Protein AF-A0A535EX72-F1 (afdb_monomer)

Mean predicted aligned error: 3.89 Å

Sequence (138 aa):
MTDVETLEAIRRVEETPLRELVNVTVEDVTVQMDSLLDPELDSSSFYHRWETQQWAVSDLDFGTDKVQWSNIPPPVQKTLRTTMILFFVGEQIVTDTLAPVLHAAPLEDERIFLATQIADEARHAVFFQRFFAEVMDH

Foldseek 3Di:
DDDPVLVVLLCCVQPPPPVRCVVRDPVSVVSNVVVVPPPVDDLQNLLVSLVSPDDALVVDDCPVLQVVLVVDPPVVNVVVVVVLVVLLVVLVVCLVVLVVVLVPPPDPSNVSSSVSSSVVSVRSNVNSVCCCVPRVPD

Solvent-accessible surface area (backbone atoms only — not comparable to full-atom values): 7832 Å² total; per-residue (Å²): 132,85,52,72,68,58,55,51,27,33,47,48,63,69,67,51,52,81,92,51,46,87,76,56,49,72,67,30,48,50,55,36,56,58,59,70,68,44,85,87,64,47,43,63,58,52,40,58,51,52,71,71,68,72,80,61,68,88,77,63,80,56,72,64,55,30,58,52,53,75,70,47,57,68,75,57,46,52,51,52,51,52,53,52,49,52,48,35,54,45,26,49,49,49,29,61,60,44,50,60,50,39,73,64,44,91,48,69,52,49,30,58,28,43,51,53,52,39,52,50,26,49,50,51,30,53,40,47,53,49,46,42,62,72,44,59,72,118

pLDDT: mean 94.34, std 5.97, range [54.56, 98.31]

Radius of gyration: 17.65 Å; Cα contacts (8 Å, |Δi|>4): 85; chains: 1; bounding box: 51×26×46 Å

Structure (mmCIF, N/CA/C/O backbone):
data_AF-A0A535EX72-F1
#
_entry.id   AF-A0A535EX72-F1
#
loop_
_atom_site.group_PDB
_atom_site.id
_atom_site.type_symbol
_atom_site.label_atom_id
_atom_site.label_alt_id
_atom_site.label_comp_id
_atom_site.label_asym_id
_atom_site.label_entity_id
_atom_site.label_seq_id
_atom_site.pdbx_PDB_ins_code
_atom_site.Cartn_x
_atom_site.Cartn_y
_atom_site.Cartn_z
_atom_site.occupancy
_atom_site.B_iso_or_equiv
_atom_site.auth_seq_id
_atom_site.auth_comp_id
_atom_site.auth_asym_id
_atom_site.auth_atom_id
_atom_site.pdbx_PDB_model_num
ATOM 1 N N . MET A 1 1 ? 29.946 -1.554 -0.559 1.00 58.25 1 MET A N 1
ATOM 2 C CA . MET A 1 1 ? 29.574 -2.695 0.299 1.00 58.25 1 MET A CA 1
ATOM 3 C C . MET A 1 1 ? 28.671 -2.151 1.376 1.00 58.25 1 MET A C 1
ATOM 5 O O . MET A 1 1 ? 29.155 -1.412 2.225 1.00 58.25 1 MET A O 1
ATOM 9 N N . THR A 1 2 ? 27.387 -2.457 1.270 1.00 73.94 2 THR A N 1
ATOM 10 C CA . THR A 1 2 ? 26.383 -2.199 2.301 1.00 73.94 2 THR A CA 1
ATOM 11 C C . THR A 1 2 ? 26.785 -2.958 3.564 1.00 73.94 2 THR A C 1
ATOM 13 O O . THR A 1 2 ? 27.169 -4.127 3.475 1.00 73.94 2 THR A O 1
ATOM 16 N N . ASP A 1 3 ? 26.821 -2.284 4.710 1.00 89.50 3 ASP A N 1
ATOM 17 C CA . ASP A 1 3 ? 27.206 -2.920 5.967 1.00 89.50 3 ASP A CA 1
ATOM 18 C C . ASP A 1 3 ? 26.107 -3.882 6.463 1.00 89.50 3 ASP A C 1
ATOM 20 O O . ASP A 1 3 ? 24.982 -3.901 5.959 1.00 89.50 3 ASP A O 1
ATOM 24 N N . VAL A 1 4 ? 26.464 -4.725 7.433 1.00 90.69 4 VAL A N 1
ATOM 25 C CA . VAL A 1 4 ? 25.586 -5.790 7.940 1.00 90.69 4 VAL A CA 1
ATOM 26 C C . VAL A 1 4 ? 24.317 -5.224 8.581 1.00 90.69 4 VAL A C 1
ATOM 28 O O . VAL A 1 4 ? 23.250 -5.802 8.395 1.00 90.69 4 VAL A O 1
ATOM 31 N N . GLU A 1 5 ? 24.403 -4.094 9.285 1.00 90.44 5 GLU A N 1
ATOM 32 C CA . GLU A 1 5 ? 23.250 -3.497 9.966 1.00 90.44 5 GLU A CA 1
ATOM 33 C C . GLU A 1 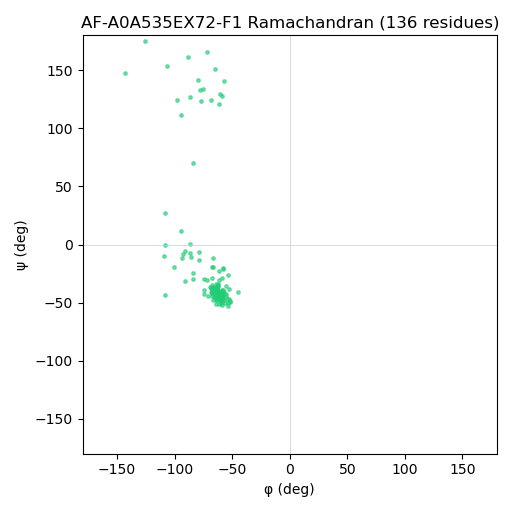5 ? 22.233 -2.975 8.946 1.00 90.44 5 GLU A C 1
ATOM 35 O O . GLU A 1 5 ? 21.031 -3.207 9.093 1.00 90.44 5 GLU A O 1
ATOM 40 N N . THR A 1 6 ? 22.719 -2.359 7.865 1.00 91.19 6 THR A N 1
ATOM 41 C CA . THR A 1 6 ? 21.881 -1.906 6.750 1.00 91.19 6 THR A CA 1
ATOM 42 C C . THR A 1 6 ? 21.161 -3.075 6.065 1.00 91.19 6 THR A C 1
ATOM 44 O O . THR A 1 6 ? 19.953 -3.010 5.834 1.00 91.19 6 THR A O 1
ATOM 47 N N . LEU A 1 7 ? 21.863 -4.180 5.787 1.00 93.00 7 LEU A N 1
ATOM 48 C CA . LEU A 1 7 ? 21.249 -5.376 5.190 1.00 93.00 7 LEU A CA 1
ATOM 49 C C . LEU A 1 7 ? 20.189 -6.003 6.105 1.00 93.00 7 LEU A C 1
ATOM 51 O O . LEU A 1 7 ? 19.147 -6.455 5.631 1.00 93.00 7 LEU A O 1
ATOM 55 N N . GLU A 1 8 ? 20.426 -6.023 7.416 1.00 94.25 8 GLU A N 1
ATOM 56 C CA . GLU A 1 8 ? 19.446 -6.525 8.375 1.00 94.25 8 GLU A CA 1
ATOM 57 C C . GLU A 1 8 ? 18.202 -5.634 8.472 1.00 94.25 8 GLU A C 1
ATOM 59 O O . GLU A 1 8 ? 17.101 -6.167 8.616 1.00 94.25 8 GLU A O 1
ATOM 64 N N . ALA A 1 9 ? 18.354 -4.309 8.381 1.00 94.25 9 ALA A N 1
ATOM 65 C CA . ALA A 1 9 ? 17.234 -3.366 8.361 1.00 94.25 9 ALA A CA 1
ATOM 66 C C . ALA A 1 9 ? 16.344 -3.570 7.128 1.00 94.25 9 ALA A C 1
ATOM 68 O O . ALA A 1 9 ? 15.133 -3.736 7.270 1.00 94.25 9 ALA A O 1
ATOM 69 N N . ILE A 1 10 ? 16.950 -3.673 5.940 1.00 93.19 10 ILE A N 1
ATOM 70 C CA . ILE A 1 10 ? 16.239 -3.994 4.692 1.00 93.19 10 ILE A CA 1
ATOM 71 C C . ILE A 1 10 ? 15.476 -5.311 4.850 1.00 93.19 10 ILE A C 1
ATOM 73 O O . ILE A 1 10 ? 14.267 -5.366 4.630 1.00 93.19 10 ILE A O 1
ATOM 77 N N . ARG A 1 11 ? 16.156 -6.360 5.331 1.00 92.88 11 ARG A N 1
ATOM 78 C CA . ARG A 1 11 ? 15.544 -7.677 5.534 1.00 92.88 11 ARG A CA 1
ATOM 79 C C . ARG A 1 11 ? 14.355 -7.625 6.495 1.00 92.88 11 ARG A C 1
ATOM 81 O O . ARG A 1 11 ? 13.347 -8.284 6.256 1.00 92.88 11 ARG A O 1
ATOM 88 N N . ARG A 1 12 ? 14.447 -6.845 7.581 1.00 94.50 12 ARG A N 1
ATOM 89 C CA . ARG A 1 12 ? 13.324 -6.651 8.513 1.00 94.50 12 ARG A CA 1
ATOM 90 C C . ARG A 1 12 ? 12.119 -6.045 7.803 1.00 94.50 12 ARG A C 1
ATOM 92 O O . ARG A 1 12 ? 11.016 -6.531 8.010 1.00 94.50 12 ARG A O 1
ATOM 99 N N . VAL A 1 13 ? 12.300 -5.032 6.966 1.00 93.00 13 VAL A N 1
ATOM 100 C CA . VAL A 1 13 ? 11.177 -4.415 6.244 1.00 93.00 13 VAL A CA 1
ATOM 101 C C . VAL A 1 13 ? 10.572 -5.380 5.222 1.00 93.00 13 VAL A C 1
ATOM 103 O O . VAL A 1 13 ? 9.354 -5.468 5.114 1.00 93.00 13 VAL A O 1
ATOM 106 N N . GLU A 1 14 ? 11.403 -6.122 4.491 1.00 91.38 14 GLU A N 1
ATOM 107 C CA . GLU A 1 14 ? 10.949 -6.914 3.342 1.00 91.38 14 GLU A CA 1
ATOM 108 C C . GLU A 1 14 ? 10.385 -8.292 3.701 1.00 91.38 14 GLU A C 1
ATOM 110 O O . GLU A 1 14 ? 9.514 -8.791 2.990 1.00 91.38 14 GLU A O 1
ATOM 115 N N . GLU A 1 15 ? 10.858 -8.913 4.784 1.00 91.88 15 GLU A N 1
ATOM 116 C CA . GLU A 1 15 ? 10.504 -10.296 5.134 1.00 91.88 15 GLU A CA 1
ATOM 117 C C . GLU A 1 15 ? 9.590 -10.413 6.362 1.00 91.88 15 GLU A C 1
ATOM 119 O O . GLU A 1 15 ? 9.106 -11.508 6.662 1.00 91.88 15 GLU A O 1
ATOM 124 N N . THR A 1 16 ? 9.358 -9.326 7.107 1.00 92.81 16 THR A N 1
ATOM 125 C CA . THR A 1 16 ? 8.531 -9.395 8.320 1.00 92.81 16 THR A CA 1
ATOM 126 C C . THR A 1 16 ? 7.073 -9.671 7.949 1.00 92.81 16 THR A C 1
ATOM 128 O O . THR A 1 16 ? 6.470 -8.902 7.197 1.00 92.81 16 THR A O 1
ATOM 131 N N . PRO A 1 17 ? 6.453 -10.736 8.490 1.00 89.31 17 PRO A N 1
ATOM 132 C CA . PRO A 1 17 ? 5.056 -11.020 8.208 1.00 89.31 17 PRO A CA 1
ATOM 133 C C . PRO A 1 17 ? 4.165 -9.914 8.776 1.00 89.31 17 PRO A C 1
ATOM 135 O O . PRO A 1 17 ? 4.455 -9.343 9.825 1.00 89.31 17 PRO A O 1
ATOM 138 N N . LEU A 1 18 ? 3.012 -9.682 8.143 1.00 86.12 18 LEU A N 1
ATOM 139 C CA . LEU A 1 18 ? 2.069 -8.612 8.500 1.00 86.12 18 LEU A CA 1
ATOM 140 C C . 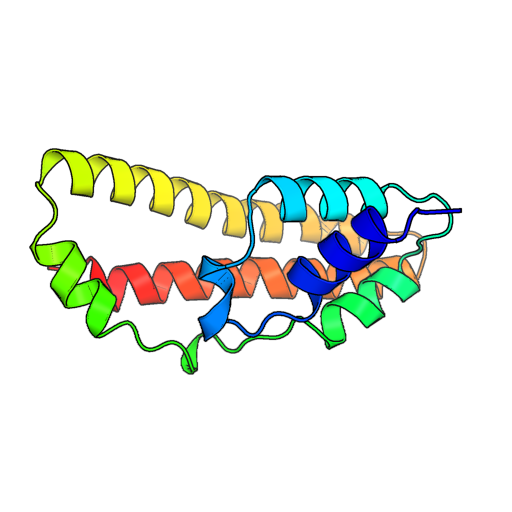LEU A 1 18 ? 1.795 -8.488 10.016 1.00 86.12 18 LEU A C 1
ATOM 142 O O . LEU A 1 18 ? 1.739 -7.388 10.557 1.00 86.12 18 LEU A O 1
ATOM 146 N N . ARG A 1 19 ? 1.654 -9.623 10.716 1.00 86.88 19 ARG A N 1
ATOM 147 C CA . ARG A 1 19 ? 1.360 -9.681 12.163 1.00 86.88 19 ARG A CA 1
ATOM 148 C C . ARG A 1 19 ? 2.494 -9.168 13.053 1.00 86.88 19 ARG A C 1
ATOM 150 O O . ARG A 1 19 ? 2.256 -8.859 14.215 1.00 86.88 19 ARG A O 1
ATOM 157 N N . GLU A 1 20 ? 3.706 -9.111 12.524 1.00 90.94 20 GLU A N 1
ATOM 158 C CA . GLU A 1 20 ? 4.918 -8.714 13.234 1.00 90.94 20 GLU A CA 1
ATOM 159 C C . GLU A 1 20 ? 5.421 -7.332 12.800 1.00 90.94 20 GLU A C 1
ATOM 161 O O . GLU A 1 20 ? 6.388 -6.846 13.381 1.00 90.94 20 GLU A O 1
ATOM 166 N N . LEU A 1 21 ? 4.743 -6.653 11.860 1.00 89.25 21 LEU A N 1
ATOM 167 C CA . LEU A 1 21 ? 5.141 -5.319 11.383 1.00 89.25 21 LEU A CA 1
ATOM 168 C C . LEU A 1 21 ? 5.219 -4.264 12.491 1.00 89.25 21 LEU A C 1
ATOM 170 O O . LEU A 1 21 ? 5.942 -3.287 12.345 1.00 89.25 21 LEU A O 1
ATOM 174 N N . VAL A 1 22 ? 4.543 -4.471 13.626 1.00 90.00 22 VAL A N 1
ATOM 175 C CA . VAL A 1 22 ? 4.684 -3.619 14.822 1.00 90.00 22 VAL A CA 1
ATOM 176 C C . VAL A 1 22 ? 6.128 -3.553 15.349 1.00 90.00 22 VAL A C 1
ATOM 178 O O . VAL A 1 22 ? 6.474 -2.625 16.075 1.00 90.00 22 VAL A O 1
ATOM 181 N N . ASN A 1 23 ? 6.969 -4.524 14.985 1.00 92.69 23 ASN A N 1
ATOM 182 C CA . ASN A 1 23 ? 8.378 -4.588 15.363 1.00 92.69 23 ASN A CA 1
ATOM 183 C C . ASN A 1 23 ? 9.311 -3.908 14.345 1.00 92.69 23 ASN A C 1
ATOM 185 O O . ASN A 1 23 ? 10.511 -3.835 14.600 1.00 92.69 23 ASN A O 1
ATOM 189 N N . VAL A 1 24 ? 8.792 -3.441 13.204 1.00 95.06 24 VAL A N 1
ATOM 190 C CA . VAL A 1 24 ? 9.564 -2.709 12.192 1.00 95.06 24 VAL A CA 1
ATOM 191 C C . VAL A 1 24 ? 9.571 -1.228 12.558 1.00 95.06 24 VAL A C 1
ATOM 193 O O . VAL A 1 24 ? 8.520 -0.626 12.786 1.00 95.06 24 VAL A O 1
ATOM 196 N N . THR A 1 25 ? 10.759 -0.635 12.641 1.00 95.75 25 THR A N 1
ATOM 197 C CA . THR A 1 25 ? 10.913 0.773 13.027 1.00 95.75 25 THR A CA 1
ATOM 198 C C . THR A 1 25 ? 10.828 1.710 11.825 1.00 95.75 25 THR A C 1
ATOM 200 O O . THR A 1 25 ? 11.006 1.304 10.677 1.00 95.75 25 THR A O 1
ATOM 203 N N . VAL A 1 26 ? 10.575 2.997 12.081 1.00 94.06 26 VAL A N 1
ATOM 204 C CA . VAL A 1 26 ? 10.610 4.027 11.027 1.00 94.06 26 VAL A CA 1
ATOM 205 C C . VAL A 1 26 ? 12.023 4.158 10.455 1.00 94.06 26 VAL A C 1
ATOM 207 O O . VAL A 1 26 ? 12.195 4.390 9.259 1.00 94.06 26 VAL A O 1
ATOM 210 N N . GLU A 1 27 ? 13.036 3.968 11.294 1.00 95.56 27 GLU A N 1
ATOM 211 C CA . GLU A 1 27 ? 14.435 3.925 10.896 1.00 95.56 27 GLU A CA 1
ATOM 212 C C . GLU A 1 27 ? 14.704 2.761 9.933 1.00 95.56 27 GLU A C 1
ATOM 214 O O . GLU A 1 27 ? 15.309 2.989 8.888 1.00 95.56 27 GLU A O 1
ATOM 219 N N . ASP A 1 28 ? 14.193 1.554 10.214 1.00 95.62 28 ASP A N 1
ATOM 220 C CA . ASP A 1 28 ? 14.316 0.411 9.296 1.00 95.62 28 ASP A CA 1
ATOM 221 C C . ASP A 1 28 ? 13.696 0.725 7.927 1.00 95.62 28 ASP A C 1
ATOM 223 O O . ASP A 1 28 ? 14.314 0.479 6.891 1.00 95.62 28 ASP A O 1
ATOM 227 N N . VAL A 1 29 ? 12.495 1.319 7.920 1.00 93.94 29 VAL A N 1
ATOM 228 C CA . VAL A 1 29 ? 11.805 1.729 6.686 1.00 93.94 29 VAL A CA 1
ATOM 229 C C . VAL A 1 29 ? 12.612 2.778 5.928 1.00 93.94 29 VAL A C 1
ATOM 231 O O . VAL A 1 29 ? 12.741 2.681 4.714 1.00 93.94 29 VAL A O 1
ATOM 234 N N . THR A 1 30 ? 13.195 3.755 6.624 1.00 95.25 30 THR A N 1
ATOM 235 C CA . THR A 1 30 ? 14.013 4.803 5.992 1.00 95.25 30 THR A CA 1
ATOM 236 C C . THR A 1 30 ? 15.249 4.204 5.324 1.00 95.25 30 THR A C 1
ATOM 238 O O . THR A 1 30 ? 15.535 4.511 4.171 1.00 95.25 30 THR A O 1
ATOM 241 N N . VAL A 1 31 ? 15.939 3.294 6.016 1.00 95.38 31 VAL A N 1
ATOM 242 C CA . VAL A 1 31 ? 17.099 2.580 5.469 1.00 95.38 31 VAL A CA 1
ATOM 243 C C . VAL A 1 31 ? 16.713 1.759 4.238 1.00 95.38 31 VAL A C 1
ATOM 245 O O . VAL A 1 31 ? 17.430 1.769 3.237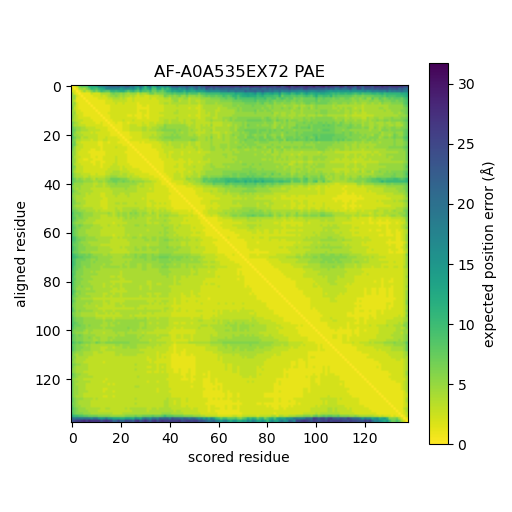 1.00 95.38 31 VAL A O 1
ATOM 248 N N . GLN A 1 32 ? 15.567 1.078 4.284 1.00 93.94 32 GLN A N 1
ATOM 249 C CA . GLN A 1 32 ? 15.075 0.321 3.139 1.00 93.94 32 GLN A CA 1
ATOM 250 C C . GLN A 1 32 ? 14.682 1.227 1.970 1.00 93.94 32 GLN A C 1
ATOM 252 O O . GLN A 1 32 ? 14.979 0.895 0.830 1.00 93.94 32 GLN A O 1
ATOM 257 N N . MET A 1 33 ? 14.081 2.390 2.220 1.00 92.81 33 MET A N 1
ATOM 258 C CA . MET A 1 33 ? 13.775 3.359 1.165 1.00 92.81 33 MET A CA 1
ATOM 259 C C . MET A 1 33 ? 15.044 3.874 0.480 1.00 92.81 33 MET A C 1
ATOM 261 O O . MET A 1 33 ? 15.080 3.946 -0.748 1.00 92.81 33 MET A O 1
ATOM 265 N N . ASP A 1 34 ? 16.091 4.181 1.248 1.00 93.94 34 ASP A N 1
ATOM 266 C CA . ASP A 1 34 ? 17.374 4.632 0.702 1.00 93.94 34 ASP A CA 1
ATOM 267 C C . ASP A 1 34 ? 18.025 3.560 -0.183 1.00 93.94 34 ASP A C 1
ATOM 269 O O . ASP A 1 34 ? 18.617 3.888 -1.214 1.00 93.94 34 ASP A O 1
ATOM 273 N N . SER A 1 35 ? 17.868 2.272 0.151 1.00 91.75 35 SER A N 1
ATOM 274 C CA . SER A 1 35 ? 18.400 1.190 -0.686 1.00 91.75 35 SER A CA 1
ATOM 275 C C . SER A 1 35 ? 17.715 1.086 -2.051 1.00 91.75 35 SER A C 1
ATOM 277 O O . SER A 1 35 ? 18.287 0.512 -2.971 1.00 91.75 35 SER A O 1
ATOM 279 N N . LEU A 1 36 ? 16.519 1.658 -2.221 1.00 90.62 36 LEU A N 1
ATOM 280 C CA . LEU A 1 36 ? 15.807 1.689 -3.508 1.00 90.62 36 LEU A CA 1
ATOM 281 C C . LEU A 1 36 ? 16.320 2.759 -4.465 1.00 90.62 36 LEU A C 1
ATOM 283 O O . LEU A 1 36 ? 15.891 2.804 -5.615 1.00 90.62 36 LEU A O 1
ATOM 287 N N . LEU A 1 37 ? 17.236 3.608 -4.002 1.00 90.38 37 LEU A N 1
ATOM 288 C CA . LEU A 1 37 ? 17.937 4.583 -4.831 1.00 90.38 37 LEU A CA 1
ATOM 289 C C . LEU A 1 37 ? 19.195 3.994 -5.486 1.00 90.38 37 LEU A C 1
ATOM 291 O O . LEU A 1 37 ? 19.908 4.722 -6.179 1.00 90.38 37 LEU A O 1
ATOM 295 N N . ASP A 1 38 ? 19.492 2.710 -5.252 1.00 91.62 38 ASP A N 1
ATOM 296 C CA . ASP A 1 38 ? 20.626 2.035 -5.875 1.00 91.62 38 ASP A CA 1
ATOM 297 C C . ASP A 1 38 ? 20.460 2.032 -7.409 1.00 91.62 38 ASP A C 1
ATOM 299 O O . ASP A 1 38 ? 19.465 1.511 -7.919 1.00 91.62 38 ASP A O 1
ATOM 303 N N . PRO A 1 39 ? 21.412 2.611 -8.167 1.00 88.62 39 PRO A N 1
ATOM 304 C CA . PRO A 1 39 ? 21.330 2.683 -9.623 1.00 88.62 39 PRO A CA 1
ATOM 305 C C . PRO A 1 39 ? 21.418 1.320 -10.323 1.00 88.62 39 PRO A C 1
ATOM 307 O O . PRO A 1 39 ? 21.194 1.263 -11.532 1.00 88.62 39 PRO A O 1
ATOM 310 N N . GLU A 1 40 ? 21.781 0.247 -9.615 1.00 91.06 40 GLU A N 1
ATOM 311 C CA . GLU A 1 40 ? 21.748 -1.117 -10.152 1.00 91.06 40 GLU A CA 1
ATOM 312 C C . GLU A 1 40 ? 20.333 -1.722 -10.163 1.00 91.06 40 GLU A C 1
ATOM 314 O O . GLU A 1 40 ? 20.119 -2.738 -10.825 1.00 91.06 40 GLU A O 1
ATOM 319 N N . LEU A 1 41 ? 19.361 -1.109 -9.475 1.00 91.88 41 LEU A N 1
ATOM 320 C CA . LEU A 1 41 ? 17.967 -1.548 -9.505 1.00 91.88 41 LEU A CA 1
ATOM 321 C C . LEU A 1 41 ? 17.271 -1.105 -10.795 1.00 91.88 41 LEU A C 1
ATOM 323 O O . LEU A 1 41 ? 17.326 0.055 -11.204 1.00 91.88 41 LEU A O 1
ATOM 327 N N . ASP A 1 42 ? 16.562 -2.047 -11.410 1.00 94.38 42 ASP A N 1
ATOM 328 C CA . ASP A 1 42 ? 15.779 -1.851 -12.628 1.00 94.38 42 ASP A CA 1
ATOM 329 C C . ASP A 1 42 ? 14.314 -2.295 -12.457 1.00 94.38 42 ASP A C 1
ATOM 331 O O . ASP A 1 42 ? 13.913 -2.858 -11.432 1.00 94.38 42 ASP A O 1
ATOM 335 N N . SER A 1 43 ? 13.493 -2.062 -13.483 1.00 95.81 43 SER A N 1
ATOM 336 C CA . SER A 1 43 ? 12.074 -2.446 -13.495 1.00 95.81 43 SER A CA 1
ATOM 337 C C . SER A 1 43 ? 11.855 -3.938 -13.213 1.00 95.81 43 SER A C 1
ATOM 339 O O . SER A 1 43 ? 10.891 -4.303 -12.537 1.00 95.81 43 SER A O 1
ATOM 341 N N . SER A 1 44 ? 12.755 -4.810 -13.681 1.00 94.25 44 SER A N 1
ATOM 342 C CA . SER A 1 44 ? 12.666 -6.254 -13.437 1.00 94.25 44 SER A CA 1
ATOM 343 C C . SER A 1 44 ? 12.893 -6.590 -11.964 1.00 94.25 44 SER A C 1
ATOM 345 O O . SER A 1 44 ? 12.173 -7.416 -11.401 1.00 94.25 44 SER A O 1
ATOM 347 N N . SER A 1 45 ? 13.869 -5.944 -11.322 1.00 94.31 45 SER A N 1
ATOM 348 C CA . SER A 1 45 ? 14.148 -6.118 -9.897 1.00 94.31 45 SER A CA 1
ATOM 349 C C . SER A 1 45 ? 12.959 -5.684 -9.033 1.00 94.31 45 SER A C 1
ATOM 351 O O . SER A 1 45 ? 12.566 -6.407 -8.112 1.00 94.31 45 SER A O 1
ATOM 353 N N . PHE A 1 46 ? 12.304 -4.571 -9.383 1.00 95.00 46 PHE A N 1
ATOM 354 C CA . PHE A 1 46 ? 11.120 -4.100 -8.668 1.00 95.00 46 PHE A CA 1
ATOM 355 C C . PHE A 1 46 ? 9.902 -4.999 -8.883 1.00 95.00 46 PHE A C 1
ATOM 357 O O . PHE A 1 46 ? 9.152 -5.241 -7.936 1.00 95.00 46 PHE A O 1
ATOM 364 N N . TYR A 1 47 ? 9.721 -5.550 -10.088 1.00 96.19 47 TYR A N 1
ATOM 365 C CA . TYR A 1 47 ? 8.687 -6.553 -10.337 1.00 96.19 47 TYR A CA 1
ATOM 366 C C . TYR A 1 47 ? 8.875 -7.787 -9.439 1.00 96.19 47 TYR A C 1
ATOM 368 O O . TYR A 1 47 ? 7.936 -8.194 -8.756 1.00 96.19 47 TYR A O 1
ATOM 376 N N . HIS A 1 48 ? 10.087 -8.345 -9.362 1.00 93.88 48 HIS A N 1
ATOM 377 C CA . HIS A 1 48 ? 10.351 -9.502 -8.500 1.00 93.88 48 HIS A CA 1
ATOM 378 C C . HIS A 1 48 ? 10.131 -9.203 -7.018 1.00 93.88 48 HIS A C 1
ATOM 380 O O . HIS A 1 48 ? 9.662 -10.065 -6.275 1.00 93.88 48 HIS A O 1
ATOM 386 N N . ARG A 1 49 ? 10.422 -7.974 -6.580 1.00 91.75 49 ARG A N 1
ATOM 387 C CA . ARG A 1 49 ? 10.117 -7.555 -5.211 1.00 91.75 49 ARG A CA 1
ATOM 388 C C . ARG A 1 49 ? 8.613 -7.460 -4.959 1.00 91.75 49 ARG A C 1
ATOM 390 O O . ARG A 1 49 ? 8.144 -7.851 -3.895 1.00 91.75 49 ARG A O 1
ATOM 397 N N . TRP A 1 50 ? 7.843 -6.974 -5.931 1.00 94.19 50 TRP A N 1
ATOM 398 C CA . TRP A 1 50 ? 6.385 -6.953 -5.829 1.00 94.19 50 TRP A CA 1
ATOM 399 C C . TRP A 1 50 ? 5.814 -8.368 -5.639 1.00 94.19 50 TRP A C 1
ATOM 401 O O . TRP A 1 50 ? 4.928 -8.552 -4.805 1.00 94.19 50 TRP A O 1
ATOM 411 N N . GLU A 1 51 ? 6.359 -9.389 -6.313 1.00 94.38 51 GLU A N 1
ATOM 412 C CA . GLU A 1 51 ? 5.892 -10.782 -6.183 1.00 94.38 51 GLU A CA 1
ATOM 413 C C . GLU A 1 51 ? 5.977 -11.326 -4.745 1.00 94.38 51 GLU A C 1
ATOM 415 O O . GLU A 1 51 ? 5.166 -12.170 -4.357 1.00 94.38 51 GLU A O 1
ATOM 420 N N . THR A 1 52 ? 6.921 -10.841 -3.934 1.00 90.56 52 THR A N 1
ATOM 421 C CA . THR A 1 52 ? 7.130 -11.323 -2.560 1.00 90.56 52 THR A CA 1
ATOM 422 C C . THR A 1 52 ? 6.377 -10.516 -1.500 1.00 90.56 52 THR A C 1
ATOM 424 O O . THR A 1 52 ? 6.251 -10.980 -0.369 1.00 90.56 52 THR A O 1
ATOM 427 N N . GLN A 1 53 ? 5.824 -9.349 -1.852 1.00 86.88 53 GLN A N 1
ATOM 428 C CA . GLN A 1 53 ? 5.184 -8.404 -0.919 1.00 86.88 53 GLN A CA 1
ATOM 429 C C . GLN A 1 53 ? 3.649 -8.362 -1.055 1.00 86.88 53 GLN A C 1
ATOM 431 O O . GLN A 1 53 ? 2.988 -7.366 -0.751 1.00 86.88 53 GLN A O 1
ATOM 436 N N . GLN A 1 54 ? 3.055 -9.464 -1.514 1.00 88.12 54 GLN A N 1
ATOM 437 C CA . GLN A 1 54 ? 1.615 -9.561 -1.736 1.00 88.12 54 GLN A CA 1
ATOM 438 C C . GLN A 1 54 ? 0.825 -9.803 -0.445 1.00 88.12 54 GLN A C 1
ATOM 440 O O . GLN A 1 54 ? 1.202 -10.594 0.418 1.00 88.12 54 GLN A O 1
ATOM 445 N N . TRP A 1 55 ? -0.340 -9.164 -0.361 1.00 92.38 55 TRP A N 1
ATOM 446 C CA . TRP A 1 55 ? -1.343 -9.398 0.672 1.00 92.38 55 TRP A CA 1
ATOM 447 C C . TRP A 1 55 ? -2.743 -9.284 0.075 1.00 92.38 55 TRP A C 1
ATOM 449 O O . TRP A 1 55 ? -2.984 -8.509 -0.854 1.00 92.38 55 TRP A O 1
ATOM 459 N N . ALA A 1 56 ? -3.675 -10.065 0.616 1.00 94.06 56 ALA A N 1
ATOM 460 C CA . ALA A 1 56 ? -5.072 -10.023 0.224 1.00 94.06 56 ALA A CA 1
ATOM 461 C C . ALA A 1 56 ? -5.850 -9.169 1.219 1.00 94.06 56 ALA A C 1
ATOM 463 O O . ALA A 1 56 ? -5.861 -9.454 2.417 1.00 94.06 56 ALA A O 1
ATOM 464 N N . VAL A 1 57 ? -6.551 -8.144 0.723 1.00 96.12 57 VAL A N 1
ATOM 465 C CA . VAL A 1 57 ? -7.380 -7.297 1.588 1.00 96.12 57 VAL A CA 1
ATOM 466 C C . VAL A 1 57 ? -8.366 -8.165 2.364 1.00 96.12 57 VAL A C 1
ATOM 468 O O . VAL A 1 57 ? -8.494 -7.986 3.568 1.00 96.12 57 VAL A O 1
ATOM 471 N N . SER A 1 58 ? -9.015 -9.130 1.699 1.00 95.50 58 SER A N 1
ATOM 472 C CA . SER A 1 58 ? -10.007 -10.056 2.273 1.00 95.50 58 SER A CA 1
ATOM 473 C C . SER A 1 58 ? -9.535 -10.820 3.508 1.00 95.50 58 SER A C 1
ATOM 475 O O . SER A 1 58 ? -10.373 -11.199 4.321 1.00 95.50 58 SER A O 1
ATOM 477 N N . ASP A 1 59 ? -8.228 -11.027 3.654 1.00 95.38 59 ASP A N 1
ATOM 478 C CA . ASP A 1 59 ? -7.656 -11.837 4.732 1.00 95.38 59 ASP A CA 1
ATOM 479 C C . ASP A 1 59 ? -7.424 -11.018 6.012 1.00 95.38 59 ASP A C 1
ATOM 481 O O . ASP A 1 59 ? -7.086 -11.572 7.059 1.00 95.38 59 ASP A O 1
ATOM 485 N N . LEU A 1 60 ? -7.617 -9.697 5.942 1.00 94.44 60 LEU A N 1
ATOM 486 C CA . LEU A 1 60 ? -7.523 -8.799 7.086 1.00 94.44 60 LEU A CA 1
ATOM 487 C C . LEU A 1 60 ? -8.771 -8.897 7.972 1.00 94.44 60 LEU A C 1
ATOM 489 O O . LEU A 1 60 ? -9.895 -8.659 7.517 1.00 94.44 60 LEU A O 1
ATOM 493 N N . ASP A 1 61 ? -8.541 -9.200 9.250 1.00 94.94 61 ASP A N 1
ATOM 494 C CA . ASP A 1 61 ? -9.544 -9.189 10.315 1.00 94.94 61 ASP A CA 1
ATOM 495 C C . ASP A 1 61 ? -9.520 -7.844 11.055 1.00 94.94 61 ASP A C 1
ATOM 497 O O . ASP A 1 61 ? -8.573 -7.549 11.784 1.00 94.94 61 ASP A O 1
ATOM 501 N N . PHE A 1 62 ? -10.581 -7.049 10.890 1.00 96.06 62 PHE A N 1
ATOM 502 C CA . PHE A 1 62 ? -10.752 -5.742 11.539 1.00 96.06 62 PHE A CA 1
ATOM 503 C C . PHE A 1 62 ? -11.560 -5.797 12.845 1.00 96.06 62 PHE A C 1
ATOM 505 O O . PHE A 1 62 ? -11.976 -4.761 13.376 1.00 96.06 62 PHE A O 1
ATOM 512 N N . GLY A 1 63 ? -11.825 -6.991 13.388 1.00 95.56 63 GLY A N 1
ATOM 513 C CA . GLY A 1 63 ? -12.637 -7.148 14.596 1.00 95.56 63 GLY A CA 1
ATOM 514 C C . GLY A 1 63 ? -12.080 -6.376 15.796 1.00 95.56 63 GLY A C 1
ATOM 515 O O . GLY A 1 63 ? -12.838 -5.748 16.541 1.00 95.56 63 GLY A O 1
ATOM 516 N N . THR A 1 64 ? -10.754 -6.368 15.957 1.00 94.62 64 THR A N 1
ATOM 517 C CA . THR A 1 64 ? -10.081 -5.617 17.029 1.00 94.62 64 THR A CA 1
ATOM 518 C C . THR A 1 64 ? -10.143 -4.109 16.780 1.00 94.62 64 THR A C 1
ATOM 520 O O . THR A 1 64 ? -10.497 -3.357 17.693 1.00 94.62 64 THR A O 1
ATOM 523 N N . ASP A 1 65 ? -9.880 -3.666 15.549 1.00 95.81 65 ASP A N 1
ATOM 524 C CA . ASP A 1 65 ? -9.918 -2.259 15.141 1.00 95.81 65 ASP A CA 1
ATOM 525 C C . ASP A 1 65 ? -11.281 -1.625 15.412 1.00 95.81 65 ASP A C 1
ATOM 527 O O . ASP A 1 65 ? -11.357 -0.521 15.945 1.00 95.81 65 ASP A O 1
ATOM 531 N N . LYS A 1 66 ? -12.374 -2.347 15.145 1.00 96.44 66 LYS A N 1
ATOM 532 C CA . LYS A 1 66 ? -13.742 -1.892 15.431 1.00 96.44 66 LYS A CA 1
ATOM 533 C C . LYS A 1 66 ? -13.971 -1.575 16.911 1.00 96.44 66 LYS A C 1
ATOM 535 O O . LYS A 1 66 ? -14.560 -0.545 17.263 1.00 96.44 66 LYS A O 1
ATOM 540 N N . VAL A 1 67 ? -13.502 -2.459 17.791 1.00 96.06 67 VAL A N 1
ATOM 541 C CA . VAL A 1 67 ? -13.608 -2.270 19.244 1.00 96.06 67 VAL A CA 1
ATOM 542 C C . VAL A 1 67 ? -12.735 -1.100 19.685 1.00 96.06 67 VAL A C 1
ATOM 544 O O . VAL A 1 67 ? -13.181 -0.254 20.459 1.00 96.06 67 VAL A O 1
ATOM 547 N N . GLN A 1 68 ? -11.503 -1.018 19.186 1.00 95.75 68 GLN A N 1
ATOM 548 C CA . GLN A 1 68 ? -10.573 0.052 19.540 1.00 95.75 68 GLN A CA 1
ATOM 549 C C . GLN A 1 68 ? -11.065 1.416 19.056 1.00 95.75 68 GLN A C 1
ATOM 551 O O . GLN A 1 68 ? -11.084 2.356 19.848 1.00 95.75 68 GLN A O 1
ATOM 556 N N . TRP A 1 69 ? -11.549 1.510 17.816 1.00 96.44 69 TRP A N 1
ATOM 557 C CA . TRP A 1 69 ? -12.098 2.728 17.225 1.00 96.44 69 TRP A CA 1
ATOM 558 C C . TRP A 1 69 ? -13.187 3.338 18.104 1.00 96.44 69 TRP A C 1
ATOM 560 O O . TRP A 1 69 ? -13.123 4.522 18.434 1.00 96.44 69 TRP A O 1
ATOM 570 N N . SER A 1 70 ? -14.121 2.512 18.584 1.00 94.31 70 SER A N 1
ATOM 571 C CA . SER A 1 70 ? -15.229 2.932 19.455 1.00 94.31 70 SER A CA 1
ATOM 572 C C . SER A 1 70 ? -14.772 3.535 20.793 1.00 94.31 70 SER A C 1
ATOM 574 O O . SER A 1 70 ? -15.511 4.303 21.406 1.00 94.31 70 SER A O 1
ATOM 576 N N . ASN A 1 71 ? -13.555 3.216 21.242 1.00 96.06 71 ASN A N 1
ATOM 577 C CA . ASN A 1 71 ? -12.967 3.738 22.477 1.00 96.06 71 ASN A CA 1
ATOM 578 C C . ASN A 1 71 ? -12.112 5.003 22.263 1.00 96.06 71 ASN A C 1
ATOM 580 O O . ASN A 1 71 ? -11.687 5.628 23.236 1.00 96.06 71 ASN A O 1
ATOM 584 N N . ILE A 1 72 ? -11.850 5.401 21.013 1.00 96.62 72 ILE A N 1
ATOM 585 C CA . ILE A 1 72 ? -11.091 6.615 20.695 1.00 96.62 72 ILE A CA 1
ATOM 586 C C . ILE A 1 72 ? -11.979 7.854 20.924 1.00 96.62 72 ILE A C 1
ATOM 588 O O . ILE A 1 72 ? -13.112 7.891 20.442 1.00 96.62 72 ILE A O 1
ATOM 592 N N . PRO A 1 73 ? -11.489 8.917 21.596 1.00 97.50 73 PRO A N 1
ATOM 593 C CA . PRO A 1 73 ? -12.258 10.146 21.781 1.00 97.50 73 PRO A CA 1
ATOM 594 C C . PRO A 1 73 ? -12.711 10.772 20.447 1.00 97.50 73 PRO A C 1
ATOM 596 O O . PRO A 1 73 ? -11.902 10.851 19.516 1.00 97.50 73 PRO A O 1
ATOM 599 N N . PRO A 1 74 ? -13.938 11.325 20.346 1.00 96.12 74 PRO A N 1
ATOM 600 C CA . PRO A 1 74 ? -14.473 11.850 19.083 1.00 96.12 74 PRO A CA 1
ATOM 601 C C . PRO A 1 74 ? -13.584 12.872 18.347 1.00 96.12 74 PRO A C 1
ATOM 603 O O . PRO A 1 74 ? -13.490 12.798 17.120 1.00 96.12 74 PRO A O 1
ATOM 606 N N . PRO A 1 75 ? -12.877 13.802 19.027 1.00 97.62 75 PRO A N 1
ATOM 607 C CA . PRO A 1 75 ? -11.951 14.705 18.341 1.00 97.62 75 PRO A CA 1
ATOM 608 C C . PRO A 1 75 ? -10.801 13.966 17.645 1.00 97.62 75 PRO A C 1
ATOM 610 O O . PRO A 1 75 ? -10.400 14.349 16.549 1.00 97.62 75 PRO A O 1
ATOM 613 N N . VAL A 1 76 ? -10.298 12.890 18.256 1.00 97.69 76 VAL A N 1
ATOM 614 C CA . VAL A 1 76 ? -9.211 12.073 17.704 1.00 97.69 76 VAL A CA 1
ATOM 615 C C . VAL A 1 76 ? -9.729 11.212 16.552 1.00 97.69 76 VAL A C 1
ATOM 617 O O . VAL A 1 76 ? -9.095 11.188 15.500 1.00 97.69 76 VAL A O 1
ATOM 620 N N . GLN A 1 77 ? -10.915 10.603 16.685 1.00 96.50 77 GLN A N 1
ATOM 621 C CA . GLN A 1 77 ? -11.569 9.893 15.575 1.00 96.50 77 GLN A CA 1
ATOM 622 C C . GLN A 1 77 ? -11.746 10.798 14.353 1.00 96.50 77 GLN A C 1
ATOM 624 O O . GLN A 1 77 ? -11.482 10.375 13.232 1.00 96.50 77 GLN A O 1
ATOM 629 N N . LYS A 1 78 ? -12.163 12.057 14.545 1.00 96.31 78 LYS A N 1
ATOM 630 C CA . LYS A 1 78 ? -12.328 13.013 13.442 1.00 96.31 78 LYS A CA 1
ATOM 631 C C . LYS A 1 78 ? -11.009 13.276 12.710 1.00 96.31 78 LYS A C 1
ATOM 633 O O . LYS A 1 78 ? -10.998 13.297 11.477 1.00 96.31 78 LYS A O 1
ATOM 638 N N . THR A 1 79 ? -9.918 13.466 13.450 1.00 97.81 79 THR A N 1
ATOM 639 C CA . THR A 1 79 ? -8.585 13.661 12.865 1.00 97.81 79 THR A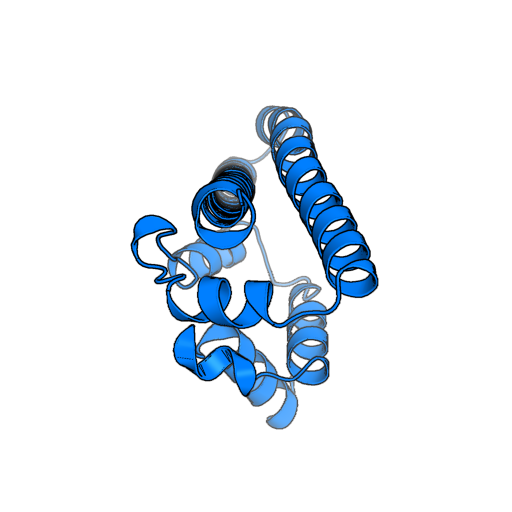 CA 1
ATOM 640 C C . THR A 1 79 ? -8.143 12.417 12.101 1.00 97.81 79 THR A C 1
ATOM 642 O O . THR A 1 79 ? -7.824 12.527 10.923 1.00 97.81 79 THR A O 1
ATOM 645 N N . LEU A 1 80 ? -8.212 11.234 12.721 1.00 96.88 80 LEU A N 1
ATOM 646 C CA . LEU A 1 80 ? -7.830 9.971 12.081 1.00 96.88 80 LEU A CA 1
ATOM 647 C C . LEU A 1 80 ? -8.662 9.684 10.829 1.00 96.88 80 LEU A C 1
ATOM 649 O O . LEU A 1 80 ? -8.104 9.349 9.790 1.00 96.88 80 LEU A O 1
ATOM 653 N N . ARG A 1 81 ? -9.981 9.891 10.896 1.00 96.31 81 ARG A N 1
ATOM 654 C CA . ARG A 1 81 ? -10.887 9.736 9.752 1.00 96.31 81 ARG A CA 1
ATOM 655 C C . ARG A 1 81 ? -10.490 10.661 8.609 1.00 96.31 81 ARG A C 1
ATOM 657 O O . ARG A 1 81 ? -10.404 10.215 7.474 1.00 96.31 81 ARG A O 1
ATOM 664 N N . THR A 1 82 ? -10.220 11.934 8.903 1.00 97.38 82 THR A N 1
ATOM 665 C CA . THR A 1 82 ? -9.764 12.892 7.884 1.00 97.38 82 THR A CA 1
ATOM 666 C C . THR A 1 82 ? -8.460 12.425 7.244 1.00 97.38 82 THR A C 1
ATOM 668 O O . THR A 1 82 ? -8.369 12.384 6.023 1.00 97.38 82 THR A O 1
ATOM 671 N N . THR A 1 83 ? -7.479 12.021 8.053 1.00 97.81 83 THR A N 1
ATOM 672 C CA . THR A 1 83 ? -6.195 11.516 7.559 1.00 97.81 83 THR A CA 1
ATOM 673 C C . THR A 1 83 ? -6.374 10.294 6.659 1.00 97.81 83 THR A C 1
ATOM 675 O O . THR A 1 83 ? -5.840 10.272 5.557 1.00 97.81 83 THR A O 1
ATOM 678 N N . MET A 1 84 ? -7.164 9.303 7.076 1.00 97.38 84 MET A N 1
ATOM 679 C CA . MET A 1 84 ? -7.384 8.091 6.282 1.00 97.38 84 MET A CA 1
ATOM 680 C C . MET A 1 84 ? -8.165 8.369 4.990 1.00 97.38 84 MET A C 1
ATOM 682 O O . MET A 1 84 ? -7.867 7.768 3.966 1.00 97.38 84 MET A O 1
ATOM 686 N N . ILE A 1 85 ? -9.117 9.312 4.997 1.00 97.56 85 ILE A N 1
ATOM 687 C CA . ILE A 1 85 ? -9.798 9.758 3.769 1.00 97.56 85 ILE A CA 1
ATOM 688 C C . ILE A 1 85 ? -8.805 10.409 2.799 1.00 97.56 85 ILE A C 1
ATOM 690 O O . ILE A 1 85 ? -8.895 10.176 1.596 1.00 97.56 85 ILE A O 1
ATOM 694 N N . LEU A 1 86 ? -7.862 11.215 3.300 1.00 98.25 86 LEU A N 1
ATOM 695 C CA . LEU A 1 86 ? -6.835 11.826 2.454 1.00 98.25 86 LEU A CA 1
ATOM 696 C C . LEU A 1 86 ? -5.927 10.770 1.815 1.00 98.25 86 LEU A C 1
ATOM 698 O O . LEU A 1 86 ? -5.652 10.889 0.625 1.00 98.25 86 LEU A O 1
ATOM 702 N N . PHE A 1 87 ? -5.527 9.732 2.559 1.00 97.94 87 PHE A N 1
ATOM 703 C CA . PHE A 1 87 ? -4.806 8.593 1.981 1.00 97.94 87 PHE A CA 1
ATOM 704 C C . PHE A 1 87 ? -5.645 7.882 0.923 1.00 97.94 87 PHE A C 1
ATOM 706 O O . PHE A 1 87 ? -5.197 7.783 -0.207 1.00 97.94 87 PHE A O 1
ATOM 713 N N . PHE A 1 88 ? -6.890 7.505 1.230 1.00 98.31 88 PHE A N 1
ATOM 714 C CA . PHE A 1 88 ? -7.789 6.849 0.275 1.00 98.31 88 PHE A CA 1
ATOM 715 C C . PHE A 1 88 ? -7.918 7.605 -1.056 1.00 98.31 88 PHE A C 1
ATOM 717 O O . PHE A 1 88 ? -7.784 7.010 -2.123 1.00 98.31 88 PHE A O 1
ATOM 724 N N . VAL A 1 89 ? -8.164 8.917 -1.000 1.00 98.25 89 VAL A N 1
ATOM 725 C CA . VAL A 1 89 ? -8.235 9.755 -2.207 1.00 98.25 89 VAL A CA 1
ATOM 726 C C . VAL A 1 89 ? -6.874 9.820 -2.902 1.00 98.25 89 VAL A C 1
ATOM 728 O O . VAL A 1 89 ? -6.818 9.800 -4.129 1.00 98.25 89 VAL A O 1
ATOM 731 N N . GLY A 1 90 ? -5.78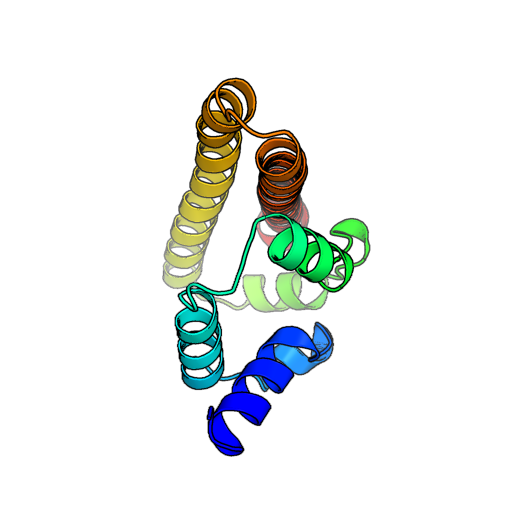7 9.868 -2.130 1.00 98.19 90 GLY A N 1
ATOM 732 C CA . GLY A 1 90 ? -4.422 9.738 -2.628 1.00 98.19 90 GLY A CA 1
ATOM 733 C C . GLY A 1 90 ? -4.235 8.474 -3.464 1.00 98.19 90 GLY A C 1
ATOM 734 O O . GLY A 1 90 ?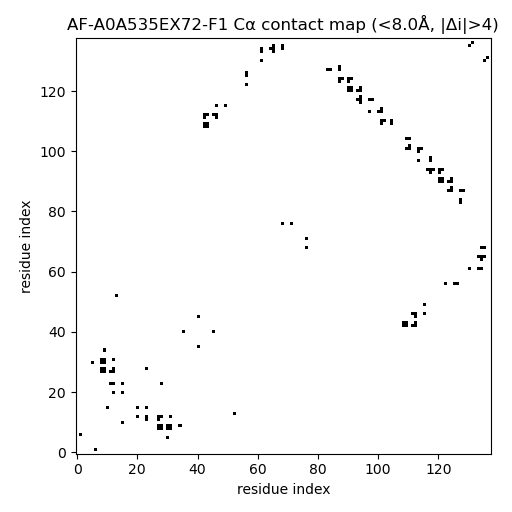 -3.859 8.596 -4.624 1.00 98.19 90 GLY A O 1
ATOM 735 N N . GLU A 1 91 ? -4.595 7.300 -2.940 1.00 98.25 91 GLU A N 1
ATOM 736 C CA . GLU A 1 91 ? -4.447 6.014 -3.645 1.00 98.25 91 GLU A CA 1
ATOM 737 C C . GLU A 1 91 ? -5.200 6.002 -4.985 1.00 98.25 91 GLU A C 1
ATOM 739 O O . GLU A 1 91 ? -4.682 5.563 -6.015 1.00 98.25 91 GLU A O 1
ATOM 744 N N . GLN A 1 92 ? -6.423 6.548 -5.006 1.00 98.00 92 GLN A N 1
ATOM 745 C CA . GLN A 1 92 ? -7.210 6.669 -6.237 1.00 98.00 92 GLN A CA 1
ATOM 746 C C . GLN A 1 92 ? -6.531 7.591 -7.257 1.00 98.00 92 GLN A C 1
ATOM 748 O O . GLN A 1 92 ? -6.444 7.256 -8.436 1.00 98.00 92 GLN A O 1
ATOM 753 N N . ILE A 1 93 ? -6.005 8.733 -6.805 1.00 98.25 93 ILE A N 1
ATOM 754 C CA . ILE A 1 93 ? -5.300 9.681 -7.672 1.00 98.25 93 ILE A CA 1
ATOM 755 C C . ILE A 1 93 ? -3.996 9.078 -8.199 1.00 98.25 93 ILE A C 1
ATOM 757 O O . ILE A 1 93 ? -3.687 9.267 -9.374 1.00 98.25 93 ILE A O 1
ATOM 761 N N . VAL A 1 94 ? -3.222 8.356 -7.384 1.00 97.94 94 VAL A N 1
ATOM 762 C CA . VAL A 1 94 ? -1.999 7.688 -7.858 1.00 97.94 94 VAL A CA 1
ATOM 763 C C . VAL A 1 94 ? -2.353 6.638 -8.911 1.00 97.94 94 VAL A C 1
ATOM 765 O O . VAL A 1 94 ? -1.761 6.643 -9.987 1.00 97.94 94 VAL A O 1
ATOM 768 N N . THR A 1 95 ? -3.390 5.830 -8.675 1.00 97.75 95 THR A N 1
ATOM 769 C CA . THR A 1 95 ? -3.912 4.869 -9.666 1.00 97.75 95 THR A CA 1
ATOM 770 C C . THR A 1 95 ? -4.235 5.558 -11.002 1.00 97.75 95 THR A C 1
ATOM 772 O O . THR A 1 95 ? -3.759 5.136 -12.060 1.00 97.75 95 THR A O 1
ATOM 775 N N . ASP A 1 96 ? -4.995 6.657 -10.959 1.00 97.25 96 ASP A N 1
ATOM 776 C CA . ASP A 1 96 ? -5.411 7.413 -12.147 1.00 97.25 96 ASP A CA 1
ATOM 777 C C . ASP A 1 96 ? -4.232 8.087 -12.863 1.00 97.25 96 ASP A C 1
ATOM 779 O O . ASP A 1 96 ? -4.199 8.169 -14.093 1.00 97.25 96 ASP A O 1
ATOM 783 N N . THR A 1 97 ? -3.256 8.591 -12.106 1.00 97.31 97 THR A N 1
ATOM 784 C CA . THR A 1 97 ? -2.118 9.342 -12.653 1.00 97.31 97 THR A CA 1
ATOM 785 C C . THR A 1 97 ? -0.982 8.448 -13.138 1.00 97.31 97 THR A C 1
ATOM 787 O O . THR A 1 97 ? -0.269 8.847 -14.059 1.00 97.31 97 THR A O 1
ATOM 790 N N . LEU A 1 98 ? -0.847 7.225 -12.616 1.00 96.94 98 LEU A N 1
ATOM 791 C CA . LEU A 1 98 ? 0.089 6.226 -13.136 1.00 96.94 98 LEU A CA 1
ATOM 792 C C . LEU A 1 98 ? -0.391 5.596 -14.446 1.00 96.94 98 LEU A C 1
ATOM 794 O O . LEU A 1 98 ? 0.437 5.250 -15.287 1.00 96.94 98 LEU A O 1
ATOM 798 N N . ALA A 1 99 ? -1.702 5.489 -14.677 1.00 95.56 99 ALA A N 1
ATOM 799 C CA . ALA A 1 99 ? -2.249 4.925 -15.912 1.00 95.56 99 ALA A CA 1
ATOM 800 C C . ALA A 1 99 ? -1.685 5.559 -17.211 1.00 95.56 99 ALA A C 1
ATOM 802 O O . ALA A 1 99 ? -1.233 4.813 -18.088 1.00 95.56 99 ALA A O 1
ATOM 803 N N . PRO A 1 100 ? -1.638 6.900 -17.378 1.00 97.44 100 PRO A N 1
ATOM 804 C CA . PRO A 1 100 ? -1.006 7.504 -18.551 1.00 97.44 100 PRO A CA 1
ATOM 805 C C . PRO A 1 100 ? 0.518 7.311 -18.590 1.00 97.44 100 PRO A C 1
ATOM 807 O O . PRO A 1 100 ? 1.075 7.239 -19.685 1.00 97.44 100 PRO A O 1
ATOM 810 N N . VAL A 1 101 ? 1.193 7.193 -17.439 1.00 97.69 101 VAL A N 1
ATOM 811 C CA . VAL A 1 101 ? 2.640 6.909 -17.373 1.00 97.69 101 VAL A CA 1
ATOM 812 C C . VAL A 1 101 ? 2.928 5.503 -17.893 1.00 97.69 101 VAL A C 1
ATOM 814 O O . VAL A 1 101 ? 3.771 5.349 -18.773 1.00 97.69 101 VAL A O 1
ATOM 817 N N . LEU A 1 102 ? 2.168 4.499 -17.441 1.00 97.69 102 LEU A N 1
ATOM 818 C CA . LEU A 1 102 ? 2.226 3.133 -17.965 1.00 97.69 102 LEU A CA 1
ATOM 819 C C . LEU A 1 102 ? 2.027 3.115 -19.479 1.00 97.69 102 LEU A C 1
ATOM 821 O O . LEU A 1 102 ? 2.792 2.478 -20.198 1.00 97.69 102 LEU A O 1
ATOM 825 N N . HIS A 1 103 ? 1.015 3.828 -19.978 1.00 97.38 103 HIS A N 1
ATOM 826 C CA . HIS A 1 103 ? 0.733 3.856 -21.411 1.00 97.38 103 HIS A CA 1
ATOM 827 C C . HIS A 1 103 ? 1.883 4.463 -22.230 1.00 97.38 103 HIS A C 1
ATOM 829 O O . HIS A 1 103 ? 2.149 4.020 -23.347 1.00 97.38 103 HIS A O 1
ATOM 835 N N . ALA A 1 104 ? 2.558 5.473 -21.680 1.00 98.12 104 ALA A N 1
ATOM 836 C CA . ALA A 1 104 ? 3.648 6.181 -22.340 1.00 98.12 104 ALA A CA 1
ATOM 837 C C . ALA A 1 104 ? 5.027 5.520 -22.164 1.00 98.12 104 ALA A C 1
ATOM 839 O O . ALA A 1 104 ? 5.969 5.933 -22.843 1.00 98.12 104 ALA A O 1
ATOM 840 N N . ALA A 1 105 ? 5.166 4.529 -21.276 1.00 97.94 105 ALA A N 1
ATOM 841 C CA . ALA A 1 105 ? 6.453 3.926 -20.949 1.00 97.94 105 ALA A CA 1
ATOM 842 C C . ALA A 1 105 ? 7.129 3.311 -22.199 1.00 97.94 105 ALA A C 1
ATOM 844 O O . ALA A 1 105 ? 6.491 2.546 -22.941 1.00 97.94 105 ALA A O 1
ATOM 845 N N . PRO A 1 106 ? 8.396 3.662 -22.490 1.00 97.50 106 PRO A N 1
ATOM 846 C CA . PRO A 1 106 ? 9.079 3.239 -23.709 1.00 97.50 106 PRO A CA 1
ATOM 847 C C . PRO A 1 106 ? 9.459 1.756 -23.717 1.00 97.50 106 PRO A C 1
ATOM 849 O O . PRO A 1 106 ? 9.491 1.167 -24.802 1.00 97.50 106 PRO A O 1
ATOM 852 N N . LEU A 1 107 ? 9.740 1.164 -22.553 1.00 97.44 107 LEU A N 1
ATOM 853 C CA . LEU A 1 107 ? 10.206 -0.216 -22.437 1.00 97.44 107 LEU A CA 1
ATOM 854 C C . LEU A 1 107 ? 9.112 -1.143 -21.889 1.00 97.44 107 LEU A C 1
ATOM 856 O O . LEU A 1 107 ? 8.183 -0.718 -21.206 1.00 97.44 107 LEU A O 1
ATOM 860 N N . GLU A 1 108 ? 9.190 -2.426 -22.239 1.00 96.69 108 GLU A N 1
ATOM 861 C CA . GLU A 1 108 ? 8.163 -3.410 -21.869 1.00 96.69 108 GLU A CA 1
ATOM 862 C C . GLU A 1 108 ? 8.233 -3.797 -20.385 1.00 96.69 108 GLU A C 1
ATOM 864 O O . GLU A 1 108 ? 7.206 -3.925 -19.725 1.00 96.69 108 GLU A O 1
ATOM 869 N N . ASP A 1 109 ? 9.436 -3.939 -19.840 1.00 96.75 109 ASP A N 1
ATOM 870 C CA . ASP A 1 109 ? 9.689 -4.217 -18.424 1.00 96.75 109 ASP A CA 1
ATOM 871 C C . ASP A 1 109 ? 9.195 -3.086 -17.510 1.00 96.75 109 ASP A C 1
ATOM 873 O O . ASP A 1 109 ? 8.589 -3.354 -16.473 1.00 96.75 109 ASP A O 1
ATOM 877 N N . GLU A 1 110 ? 9.356 -1.827 -17.925 1.00 97.19 110 GLU A N 1
ATOM 878 C CA . GLU A 1 110 ? 8.758 -0.669 -17.248 1.00 97.19 110 GLU A CA 1
ATOM 879 C C . GLU A 1 110 ? 7.229 -0.770 -17.202 1.00 97.19 110 GLU A C 1
ATOM 881 O O . GLU A 1 110 ? 6.628 -0.530 -16.158 1.00 97.19 110 GLU A O 1
ATOM 886 N N . ARG A 1 111 ? 6.576 -1.155 -18.309 1.00 98.12 111 ARG A N 1
ATOM 887 C CA . ARG A 1 111 ? 5.110 -1.328 -18.346 1.00 98.12 111 ARG A CA 1
ATOM 888 C C . ARG A 1 111 ? 4.651 -2.449 -17.430 1.00 98.12 111 ARG A C 1
ATOM 890 O O . ARG A 1 111 ? 3.635 -2.291 -16.756 1.00 98.12 111 ARG A O 1
ATOM 897 N N . ILE A 1 112 ? 5.388 -3.561 -17.410 1.00 98.00 112 ILE A N 1
ATOM 898 C CA . ILE A 1 112 ? 5.121 -4.698 -16.524 1.00 98.00 112 ILE A CA 1
ATOM 899 C C . ILE A 1 112 ? 5.187 -4.241 -15.06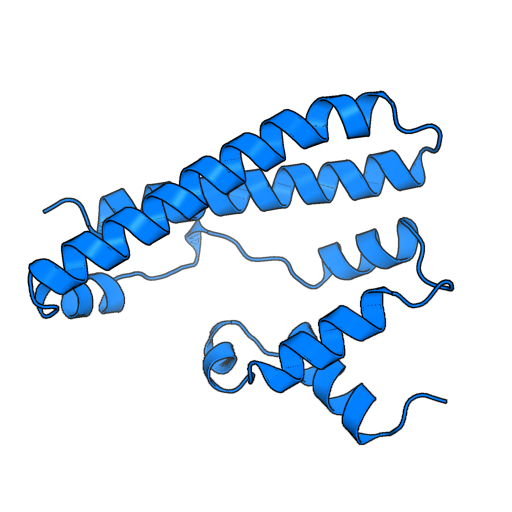7 1.00 98.00 112 ILE A C 1
ATOM 901 O O . ILE A 1 112 ? 4.238 -4.469 -14.321 1.00 98.00 112 ILE A O 1
ATOM 905 N N . PHE A 1 113 ? 6.254 -3.542 -14.674 1.00 97.19 113 PHE A N 1
ATOM 906 C CA . PHE A 1 113 ? 6.392 -3.014 -13.319 1.00 97.19 113 PHE A CA 1
ATOM 907 C C . PHE A 1 113 ? 5.318 -1.967 -12.981 1.00 97.19 113 PHE A C 1
ATOM 909 O O . PHE A 1 113 ? 4.650 -2.067 -11.957 1.00 97.19 113 PHE A O 1
ATOM 916 N N . LEU A 1 114 ? 5.070 -0.988 -13.852 1.00 97.94 114 LEU A N 1
ATOM 917 C CA . LEU A 1 114 ? 4.052 0.041 -13.608 1.00 97.94 114 LEU A CA 1
ATOM 918 C C . LEU A 1 114 ? 2.644 -0.555 -13.468 1.00 97.94 114 LEU A C 1
ATOM 920 O O . LEU A 1 114 ? 1.827 -0.022 -12.716 1.00 97.94 114 LEU A O 1
ATOM 924 N N . ALA A 1 115 ? 2.351 -1.670 -14.144 1.00 98.19 115 ALA A N 1
ATOM 925 C CA . ALA A 1 115 ? 1.083 -2.374 -13.978 1.00 98.19 115 ALA A CA 1
ATOM 926 C C . ALA A 1 115 ? 0.922 -2.924 -12.554 1.00 98.19 115 ALA A C 1
ATOM 928 O O . ALA A 1 115 ? -0.185 -2.886 -12.012 1.00 98.19 115 ALA A O 1
ATOM 929 N N . THR A 1 116 ? 2.010 -3.394 -11.933 1.00 97.62 116 THR A N 1
ATOM 930 C CA . THR A 1 116 ? 1.974 -3.863 -10.543 1.00 97.62 116 THR A CA 1
ATOM 931 C C . THR A 1 116 ? 1.742 -2.718 -9.566 1.00 97.62 116 THR A C 1
ATOM 933 O O . THR A 1 116 ? 0.965 -2.877 -8.629 1.00 97.62 116 THR A O 1
ATOM 936 N N . GLN A 1 117 ? 2.320 -1.540 -9.826 1.00 97.19 117 GLN A N 1
ATOM 937 C CA . GLN A 1 117 ? 2.083 -0.349 -9.004 1.00 97.19 117 GLN A CA 1
ATOM 938 C C . GLN A 1 117 ? 0.611 0.076 -9.048 1.00 97.19 117 GLN A C 1
ATOM 940 O O . GLN A 1 117 ? -0.007 0.248 -8.007 1.00 97.19 117 GLN A O 1
ATOM 945 N N . ILE A 1 118 ? -0.002 0.139 -10.236 1.00 98.19 118 ILE A N 1
ATOM 946 C CA . ILE A 1 118 ? -1.440 0.439 -10.369 1.00 98.19 118 ILE A CA 1
ATOM 947 C C . ILE A 1 118 ? -2.300 -0.585 -9.610 1.00 98.19 118 ILE A C 1
ATOM 949 O O . ILE A 1 118 ? -3.287 -0.212 -8.974 1.00 98.19 118 ILE A O 1
ATOM 953 N N . ALA A 1 119 ? -1.944 -1.873 -9.668 1.00 97.44 119 ALA A N 1
ATOM 954 C CA . ALA A 1 119 ? -2.651 -2.913 -8.925 1.00 97.44 119 ALA A CA 1
ATOM 955 C C . ALA A 1 119 ? -2.538 -2.715 -7.402 1.00 97.44 119 ALA A C 1
ATOM 957 O O . ALA A 1 119 ? -3.533 -2.882 -6.691 1.00 97.44 119 ALA A O 1
ATOM 958 N N . ASP A 1 120 ? -1.361 -2.324 -6.912 1.00 97.31 120 ASP A N 1
ATOM 959 C CA . ASP A 1 120 ? -1.114 -2.064 -5.495 1.00 97.31 120 ASP A CA 1
ATOM 960 C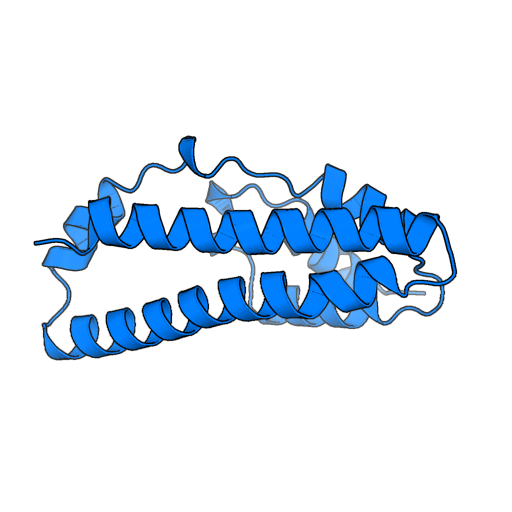 C . ASP A 1 120 ? -1.912 -0.863 -4.980 1.00 97.31 120 ASP A C 1
ATOM 962 O O . ASP A 1 120 ? -2.595 -0.999 -3.962 1.00 97.31 120 ASP A O 1
ATOM 966 N N . GLU A 1 121 ? -1.940 0.253 -5.712 1.00 98.06 121 GLU A N 1
ATOM 967 C CA . GLU A 1 121 ? -2.709 1.438 -5.300 1.00 98.06 121 GLU A CA 1
ATOM 968 C C . GLU A 1 121 ? -4.222 1.194 -5.350 1.00 98.06 121 GLU A C 1
ATOM 970 O O . GLU A 1 121 ? -4.966 1.569 -4.436 1.00 98.06 121 GLU A O 1
ATOM 975 N N . ALA A 1 122 ? -4.702 0.455 -6.354 1.00 97.81 122 ALA A N 1
ATOM 976 C CA . ALA A 1 122 ? -6.096 0.026 -6.392 1.00 97.81 122 ALA A CA 1
ATOM 977 C C . ALA A 1 122 ? -6.445 -0.868 -5.186 1.00 97.81 122 ALA A C 1
ATOM 979 O O . ALA A 1 122 ? -7.512 -0.726 -4.579 1.00 97.81 122 ALA A O 1
ATOM 980 N N . ARG A 1 123 ? -5.542 -1.773 -4.794 1.00 98.00 123 ARG A N 1
ATOM 981 C CA . ARG A 1 123 ? -5.698 -2.619 -3.604 1.00 98.00 123 ARG A CA 1
ATOM 982 C C . ARG A 1 123 ? -5.696 -1.788 -2.314 1.00 98.00 123 ARG A C 1
ATOM 984 O O . ARG A 1 123 ? -6.516 -2.069 -1.437 1.00 98.00 123 ARG A O 1
ATOM 991 N N . HIS A 1 124 ? -4.860 -0.753 -2.197 1.00 97.88 124 HIS A N 1
ATOM 992 C CA . HIS A 1 124 ? -4.883 0.180 -1.061 1.00 97.88 124 HIS A CA 1
ATOM 993 C C . HIS A 1 124 ? -6.232 0.907 -0.959 1.00 97.88 124 HIS A C 1
ATOM 995 O O . HIS A 1 124 ? -6.828 0.982 0.120 1.00 97.88 124 HIS A O 1
ATOM 1001 N N . ALA A 1 125 ? -6.792 1.347 -2.090 1.00 98.00 125 ALA A N 1
ATOM 1002 C CA . ALA A 1 125 ? -8.123 1.947 -2.124 1.00 98.00 125 ALA A CA 1
ATOM 1003 C C . ALA A 1 125 ? -9.220 0.972 -1.641 1.00 98.00 125 ALA A C 1
ATOM 1005 O O . ALA A 1 125 ? -10.088 1.358 -0.853 1.00 98.00 125 ALA A O 1
ATOM 1006 N N . VAL A 1 126 ? -9.166 -0.303 -2.051 1.00 98.12 126 VAL A N 1
ATOM 1007 C CA . VAL A 1 126 ? -10.095 -1.354 -1.580 1.00 98.12 126 VAL A CA 1
ATOM 1008 C C . VAL A 1 126 ? -9.954 -1.602 -0.074 1.00 98.12 126 VAL A C 1
ATOM 1010 O O . VAL A 1 126 ? -10.959 -1.800 0.614 1.00 98.12 126 VAL A O 1
ATOM 1013 N N . PHE A 1 127 ? -8.732 -1.557 0.462 1.00 98.00 127 PHE A N 1
ATOM 1014 C CA . PHE A 1 127 ? -8.494 -1.638 1.903 1.00 98.00 127 PHE A CA 1
ATOM 1015 C C . PHE A 1 127 ? -9.198 -0.523 2.669 1.00 98.00 127 PHE A C 1
ATOM 1017 O O . PHE A 1 127 ? -9.967 -0.818 3.585 1.00 98.00 127 PHE A O 1
ATOM 1024 N N . PHE A 1 128 ? -9.010 0.736 2.268 1.00 97.94 128 PHE A N 1
ATOM 1025 C CA . PHE A 1 128 ? -9.661 1.857 2.941 1.00 97.94 128 PHE A CA 1
ATOM 1026 C C . PHE A 1 128 ? -11.187 1.775 2.850 1.00 97.94 128 PHE A C 1
ATOM 1028 O O . PHE A 1 128 ? -11.860 1.997 3.853 1.00 97.94 128 PHE A O 1
ATOM 1035 N N . GLN A 1 129 ? -11.745 1.387 1.697 1.00 96.94 129 GLN A N 1
ATOM 1036 C CA . GLN A 1 129 ? -13.192 1.183 1.547 1.00 96.94 129 GLN A CA 1
ATOM 1037 C C . GLN A 1 129 ? -13.738 0.165 2.553 1.00 96.94 129 GLN A C 1
ATOM 1039 O O . GLN A 1 129 ? -14.738 0.436 3.221 1.00 96.94 129 GLN A O 1
ATOM 1044 N N . ARG A 1 130 ? -13.073 -0.990 2.692 1.00 97.44 130 ARG A N 1
ATOM 1045 C CA . ARG A 1 130 ? -13.462 -2.004 3.680 1.00 97.44 130 ARG A CA 1
ATOM 1046 C C . ARG A 1 130 ? -13.295 -1.508 5.108 1.00 97.44 130 ARG A C 1
ATOM 1048 O O . ARG A 1 130 ? -14.202 -1.683 5.914 1.00 97.44 130 ARG A O 1
ATOM 1055 N N . PHE A 1 131 ? -12.177 -0.855 5.413 1.00 97.62 131 PHE A N 1
ATOM 1056 C CA . PHE A 1 131 ? -11.927 -0.316 6.745 1.00 97.62 131 PHE A CA 1
ATOM 1057 C C . PHE A 1 131 ? -12.999 0.711 7.140 1.00 97.62 131 PHE A C 1
ATOM 1059 O O . PHE A 1 131 ? -13.543 0.649 8.241 1.00 97.62 131 PHE A O 1
ATOM 1066 N N . PHE A 1 132 ? -13.384 1.615 6.235 1.00 97.25 132 PHE A N 1
ATOM 1067 C CA . PHE A 1 132 ? -14.456 2.579 6.493 1.00 97.25 132 PHE A CA 1
ATOM 1068 C C . PHE A 1 132 ? -15.790 1.883 6.775 1.00 97.25 132 PHE A C 1
ATOM 1070 O O . PHE A 1 132 ? -16.415 2.178 7.793 1.00 97.25 132 PHE A O 1
ATOM 1077 N N . ALA A 1 133 ? -16.171 0.911 5.946 1.00 96.38 133 ALA A N 1
ATOM 1078 C CA . ALA A 1 133 ? -17.432 0.191 6.092 1.00 96.38 133 ALA A CA 1
ATOM 1079 C C . ALA A 1 133 ? -17.499 -0.686 7.359 1.00 96.38 133 ALA A C 1
ATOM 1081 O O . ALA A 1 133 ? -18.546 -0.789 7.995 1.00 96.38 133 ALA A O 1
ATOM 1082 N N . GLU A 1 134 ? -16.401 -1.346 7.731 1.00 96.94 134 GLU A N 1
ATOM 1083 C CA . GLU A 1 134 ? -16.395 -2.339 8.814 1.00 96.94 134 GLU A CA 1
ATOM 1084 C C . GLU A 1 134 ? -16.076 -1.728 10.189 1.00 96.94 134 GLU A C 1
ATOM 1086 O O . GLU A 1 134 ? -16.593 -2.205 11.210 1.00 96.94 134 GLU A O 1
ATOM 1091 N N . VAL A 1 135 ? -15.262 -0.663 10.218 1.00 97.12 135 VAL A N 1
ATOM 1092 C CA . VAL A 1 135 ? -14.735 -0.038 11.444 1.00 97.12 135 VAL A CA 1
ATOM 1093 C C . VAL A 1 135 ? -15.371 1.323 11.723 1.00 97.12 135 VAL A C 1
ATOM 1095 O O . VAL A 1 135 ? -15.700 1.612 12.874 1.00 97.12 135 VAL A O 1
ATOM 1098 N N . MET A 1 136 ? -15.538 2.171 10.701 1.00 92.81 136 MET A N 1
ATOM 1099 C CA . MET A 1 136 ? -15.891 3.583 10.897 1.00 92.81 136 MET A CA 1
ATOM 1100 C C . MET A 1 136 ? -17.365 3.937 10.686 1.00 92.81 136 MET A C 1
ATOM 1102 O O . MET A 1 136 ? -17.774 5.014 11.137 1.00 92.81 136 MET A O 1
ATOM 1106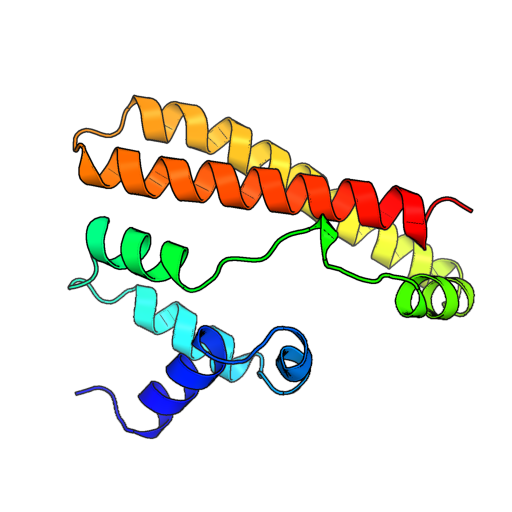 N N . ASP A 1 137 ? -18.131 3.103 9.984 1.00 74.31 137 ASP A N 1
ATOM 1107 C CA . ASP A 1 137 ? -19.550 3.329 9.691 1.00 74.31 137 ASP A CA 1
ATOM 1108 C C . ASP A 1 137 ? -20.446 2.859 10.849 1.00 74.31 137 ASP A C 1
ATOM 1110 O O . ASP A 1 137 ? -21.189 1.879 10.752 1.00 74.31 137 ASP A O 1
ATOM 1114 N N . HIS A 1 138 ? -20.372 3.612 11.953 1.00 54.56 138 HIS A N 1
ATOM 1115 C CA . HIS A 1 138 ? -21.352 3.708 13.040 1.00 54.56 138 HIS A CA 1
ATOM 1116 C C . HIS A 1 138 ? -21.462 5.162 13.516 1.00 54.56 138 HIS A C 1
ATOM 1118 O O . HIS A 1 138 ? -20.404 5.814 13.683 1.00 54.56 138 HIS A O 1
#

Nearest PDB structures (foldseek):
  3hf1-assembly1_B  TM=8.944E-01  e=1.825E-02  Homo sapiens
  6tqz-assembly1_A  TM=9.092E-01  e=2.259E-01  Bacillus anthracis
  6tqz-assembly1_B  TM=9.090E-01  e=3.213E-01  Bacillus anthracis
  2rcc-assembly1_B  TM=9.559E-01  e=2.796E+00  Halalkalibacterium halodurans C-125
  2rcc-assembly1_A  TM=7.686E-01  e=5.947E+00  Halalkalibacterium halodurans C-125

Secondary structure (DSSP, 8-state):
---HHHHHHHHHHHH--GGGGGG--HHHHHHHHHHTT-TT--HHHHHHHHHHS---GGG---HHHHHHHHHS-HHHHHHHHHHHHHHHHHHHHHHHHHHHHHHH-SSHHHHHHHHHHHHHHHHHHHHHHHHIIIII--